Protein AF-A0A957MAH9-F1 (afdb_monomer)

Radius of gyration: 19.53 Å; Cα contacts (8 Å, |Δi|>4): 84; chains: 1; bounding box: 38×44×54 Å

Sequence (148 aa):
LEMLGIPPEDRNQFRIWSDAFVTPDFTPGAEERFIRSMTDFTDYLRVLFAQRRAEPRADLVTALLEAEDAGDRLSEQELFSMVVLLIVAGHETTVGLIGNAALTLMQHPEQMQALRNDPALTPLAVEEILRYEGPVERTITRYVARET

Structure (mmCIF, N/CA/C/O backbone):
data_AF-A0A957MAH9-F1
#
_entry.id   AF-A0A957MAH9-F1
#
loop_
_atom_site.group_PDB
_atom_site.id
_atom_site.type_symbol
_atom_site.label_atom_id
_atom_site.label_alt_id
_atom_site.label_comp_id
_atom_site.label_asym_id
_atom_site.label_entity_id
_atom_site.label_seq_id
_atom_site.pdbx_PDB_ins_code
_atom_site.Cartn_x
_atom_site.Cartn_y
_atom_site.Cartn_z
_atom_site.occupancy
_atom_site.B_iso_or_equiv
_atom_site.auth_seq_id
_atom_site.auth_comp_id
_atom_site.auth_asym_id
_atom_site.auth_atom_id
_atom_site.pdbx_PDB_model_num
ATOM 1 N N . LEU A 1 1 ? 2.761 -6.843 -2.812 1.00 65.62 1 LEU A N 1
ATOM 2 C CA . LEU A 1 1 ? 4.115 -7.098 -3.363 1.00 65.62 1 LEU A CA 1
ATOM 3 C C . LEU A 1 1 ? 4.271 -8.521 -3.900 1.00 65.62 1 LEU A C 1
ATOM 5 O O . LEU A 1 1 ? 4.754 -8.669 -5.010 1.00 65.62 1 LEU A O 1
ATOM 9 N N . GLU A 1 2 ? 3.809 -9.556 -3.189 1.00 70.94 2 GLU A N 1
ATOM 10 C CA . GLU A 1 2 ? 3.884 -10.947 -3.680 1.00 70.94 2 GLU A CA 1
ATOM 11 C C . GLU A 1 2 ? 3.050 -11.202 -4.941 1.00 70.94 2 GLU A C 1
ATOM 13 O O . GLU A 1 2 ? 3.571 -11.722 -5.917 1.00 70.94 2 GLU A O 1
ATOM 18 N N . MET A 1 3 ? 1.801 -10.721 -4.973 1.00 77.31 3 MET A N 1
ATOM 19 C CA . MET A 1 3 ? 0.962 -10.777 -6.182 1.00 77.31 3 MET A CA 1
ATOM 20 C C . MET A 1 3 ? 1.561 -10.011 -7.375 1.00 77.31 3 MET A C 1
ATOM 22 O O . MET A 1 3 ? 1.273 -10.335 -8.521 1.00 77.31 3 MET A O 1
ATOM 26 N N . LEU A 1 4 ? 2.409 -9.009 -7.113 1.00 77.94 4 LEU A N 1
ATOM 27 C CA . LEU A 1 4 ? 3.137 -8.264 -8.145 1.00 77.94 4 LEU A CA 1
ATOM 28 C C . LEU A 1 4 ? 4.388 -9.006 -8.636 1.00 77.94 4 LEU A C 1
ATOM 30 O O . LEU A 1 4 ? 5.023 -8.549 -9.574 1.00 77.94 4 LEU A O 1
ATOM 34 N N . GLY A 1 5 ? 4.766 -10.125 -8.016 1.00 80.06 5 GLY A N 1
ATOM 35 C CA . GLY A 1 5 ? 5.967 -10.867 -8.390 1.00 80.06 5 GLY A CA 1
ATOM 36 C C . GLY A 1 5 ? 7.271 -10.255 -7.873 1.00 80.06 5 GLY A C 1
ATOM 37 O O . GLY A 1 5 ? 8.334 -10.614 -8.375 1.00 80.06 5 GLY A O 1
ATOM 38 N N . ILE A 1 6 ? 7.213 -9.353 -6.883 1.00 84.12 6 ILE A N 1
ATOM 39 C CA . ILE A 1 6 ? 8.408 -8.754 -6.271 1.00 84.12 6 ILE A CA 1
ATOM 40 C C . ILE A 1 6 ? 9.064 -9.759 -5.304 1.00 84.12 6 ILE A C 1
ATOM 42 O O . ILE A 1 6 ? 8.379 -10.227 -4.379 1.00 84.12 6 ILE A O 1
ATOM 46 N N . PRO A 1 7 ? 10.365 -10.073 -5.467 1.00 85.06 7 PRO A N 1
ATOM 47 C CA . PRO A 1 7 ? 11.103 -10.948 -4.561 1.00 85.06 7 PRO A CA 1
ATOM 48 C C . PRO A 1 7 ? 11.045 -10.465 -3.098 1.00 85.06 7 PRO A C 1
ATOM 50 O O . PRO A 1 7 ? 11.077 -9.256 -2.849 1.00 85.06 7 PRO A O 1
ATOM 53 N N . PRO A 1 8 ? 10.931 -11.371 -2.106 1.00 85.19 8 PRO A N 1
ATOM 54 C CA . PRO A 1 8 ? 10.877 -11.009 -0.688 1.00 85.19 8 PRO A CA 1
ATOM 55 C C . PRO A 1 8 ? 12.014 -10.099 -0.210 1.00 85.19 8 PRO A C 1
ATOM 57 O O . PRO A 1 8 ? 11.769 -9.177 0.568 1.00 85.19 8 PRO A O 1
ATOM 60 N N . GLU A 1 9 ? 13.226 -10.339 -0.698 1.00 88.62 9 GLU A N 1
ATOM 61 C CA . GLU A 1 9 ? 14.445 -9.589 -0.401 1.00 88.62 9 GLU A CA 1
ATOM 62 C C . GLU A 1 9 ? 14.367 -8.116 -0.831 1.00 88.62 9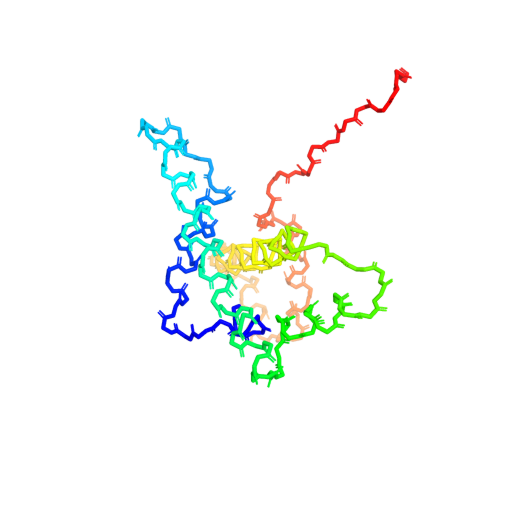 GLU A C 1
ATOM 64 O O . GLU A 1 9 ? 14.906 -7.247 -0.143 1.00 88.62 9 GLU A O 1
ATOM 69 N N . ASP A 1 10 ? 13.613 -7.815 -1.889 1.00 87.56 10 ASP A N 1
ATOM 70 C CA . ASP A 1 10 ? 13.509 -6.469 -2.456 1.00 87.56 10 ASP A CA 1
ATOM 71 C C . ASP A 1 10 ? 12.394 -5.638 -1.803 1.00 87.56 10 ASP A C 1
ATOM 73 O O . ASP A 1 10 ? 12.339 -4.416 -1.958 1.00 87.56 10 ASP A O 1
ATOM 77 N N . ARG A 1 11 ? 11.500 -6.261 -1.021 1.00 83.75 11 ARG A N 1
ATOM 78 C CA . ARG A 1 11 ? 10.300 -5.605 -0.461 1.00 83.75 11 ARG A CA 1
ATOM 79 C C . ARG A 1 11 ? 10.621 -4.360 0.374 1.00 83.75 11 ARG A C 1
ATOM 81 O O . ARG A 1 11 ? 9.874 -3.386 0.324 1.00 83.75 11 ARG A O 1
ATOM 88 N N . ASN A 1 12 ? 11.731 -4.371 1.114 1.00 85.62 12 ASN A N 1
ATOM 89 C CA . ASN A 1 12 ? 12.162 -3.213 1.904 1.00 85.62 12 ASN A CA 1
ATOM 90 C C . ASN A 1 12 ? 12.550 -2.025 1.021 1.00 85.62 12 ASN A C 1
ATOM 92 O O . ASN A 1 12 ? 12.191 -0.891 1.333 1.00 85.62 12 ASN A O 1
ATOM 96 N N . GLN A 1 13 ? 13.250 -2.287 -0.082 1.00 86.75 13 GLN A N 1
ATOM 97 C CA . GLN A 1 13 ? 13.635 -1.255 -1.038 1.00 86.75 13 GLN A CA 1
ATOM 98 C C . GLN A 1 13 ? 12.400 -0.686 -1.745 1.00 86.75 13 GLN A C 1
ATOM 100 O O . GLN A 1 13 ? 12.259 0.528 -1.871 1.00 86.75 13 GLN A O 1
ATOM 105 N N . PHE A 1 14 ? 11.450 -1.554 -2.102 1.00 83.31 14 PHE A N 1
ATOM 106 C CA . PHE A 1 14 ? 10.156 -1.149 -2.649 1.00 83.31 14 PHE A CA 1
ATOM 107 C C . PHE A 1 14 ? 9.365 -0.234 -1.727 1.00 83.31 14 PHE A C 1
ATOM 109 O O . PHE A 1 14 ? 8.774 0.732 -2.199 1.00 83.31 14 PHE A O 1
ATOM 116 N N . ARG A 1 15 ? 9.370 -0.514 -0.422 1.00 80.12 15 ARG A N 1
ATOM 117 C CA . ARG A 1 15 ? 8.720 0.348 0.568 1.00 80.12 15 ARG A CA 1
ATOM 118 C C . ARG A 1 15 ? 9.339 1.747 0.576 1.00 80.12 15 ARG A C 1
ATOM 120 O O . ARG A 1 15 ? 8.607 2.721 0.550 1.00 80.12 15 ARG A O 1
ATOM 127 N N . ILE A 1 16 ? 10.670 1.850 0.534 1.00 85.88 16 ILE A N 1
ATOM 128 C CA . ILE A 1 16 ? 11.373 3.145 0.502 1.00 85.88 16 ILE A CA 1
ATOM 129 C C . ILE A 1 16 ? 10.984 3.955 -0.742 1.00 85.88 16 ILE A C 1
ATOM 131 O O . ILE A 1 16 ? 10.717 5.150 -0.637 1.00 85.88 16 ILE A O 1
ATOM 135 N N . TRP A 1 17 ? 10.933 3.313 -1.912 1.00 88.06 17 TRP A N 1
ATOM 136 C CA . TRP A 1 17 ? 10.496 3.977 -3.141 1.00 88.06 17 TRP A CA 1
ATOM 137 C C . TRP A 1 17 ? 9.014 4.382 -3.082 1.00 88.06 17 TRP A C 1
ATOM 139 O O . TRP A 1 17 ? 8.690 5.517 -3.415 1.00 88.06 17 TRP A O 1
ATOM 149 N N . SER A 1 18 ? 8.136 3.494 -2.599 1.00 80.81 18 SER A N 1
ATOM 150 C CA . SER A 1 18 ? 6.699 3.758 -2.411 1.00 80.81 18 SER A CA 1
ATOM 151 C C . SER A 1 18 ? 6.456 4.960 -1.496 1.00 80.81 18 SER A C 1
ATOM 153 O O . SER A 1 18 ? 5.742 5.884 -1.885 1.00 80.81 18 SER A O 1
ATOM 155 N N . ASP A 1 19 ? 7.118 4.998 -0.334 1.00 82.62 19 ASP A N 1
ATOM 156 C CA . ASP A 1 19 ? 7.022 6.091 0.640 1.00 82.62 19 ASP A CA 1
ATOM 157 C C . ASP A 1 19 ? 7.352 7.442 -0.013 1.00 82.62 19 ASP A C 1
ATOM 159 O O . ASP A 1 19 ? 6.647 8.428 0.213 1.00 82.62 19 ASP A 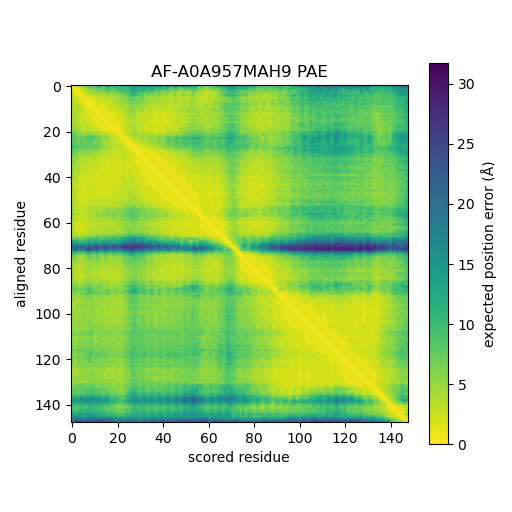O 1
ATOM 163 N N . ALA A 1 20 ? 8.386 7.480 -0.864 1.00 84.06 20 ALA A N 1
ATOM 164 C CA . ALA A 1 20 ? 8.806 8.685 -1.577 1.00 84.06 20 ALA A CA 1
ATOM 165 C C . ALA A 1 20 ? 7.770 9.177 -2.605 1.00 84.06 20 ALA A C 1
ATOM 167 O O . ALA A 1 20 ? 7.743 10.366 -2.914 1.00 84.06 20 ALA A O 1
ATOM 168 N N . PHE A 1 21 ? 6.916 8.296 -3.136 1.00 80.69 21 PHE A N 1
ATOM 169 C CA . PHE A 1 21 ? 5.890 8.662 -4.120 1.00 80.69 21 PHE A CA 1
ATOM 170 C C . PHE A 1 21 ? 4.623 9.235 -3.486 1.00 80.69 21 PHE A C 1
ATOM 172 O O . PHE A 1 21 ? 3.922 10.024 -4.120 1.00 80.69 21 PHE A O 1
ATOM 179 N N . VAL A 1 22 ? 4.317 8.831 -2.252 1.00 76.69 22 VAL A N 1
ATOM 180 C CA . VAL A 1 22 ? 3.035 9.135 -1.595 1.00 76.69 22 VAL A CA 1
ATOM 181 C C . VAL A 1 22 ? 3.154 10.156 -0.478 1.00 76.69 22 VAL A C 1
ATOM 183 O O . VAL A 1 22 ? 2.179 10.844 -0.176 1.00 76.69 22 VAL A O 1
ATOM 186 N N . THR A 1 23 ? 4.333 10.264 0.136 1.00 77.75 23 THR A N 1
ATOM 187 C CA . THR A 1 23 ? 4.552 11.121 1.298 1.00 77.75 23 THR A CA 1
ATOM 188 C C . THR A 1 23 ? 5.145 12.450 0.847 1.00 77.75 23 THR A C 1
ATOM 190 O O . THR A 1 23 ? 6.264 12.473 0.335 1.00 77.75 23 THR A O 1
ATOM 193 N N . PRO A 1 24 ? 4.446 13.580 1.050 1.00 76.81 24 PRO A N 1
ATOM 194 C CA . PRO A 1 24 ? 5.019 14.886 0.766 1.00 76.81 24 PRO A CA 1
ATOM 195 C C . PRO A 1 24 ? 6.254 15.141 1.640 1.00 76.81 24 PRO A C 1
ATOM 197 O O . PRO A 1 24 ? 6.153 15.181 2.867 1.00 76.81 24 PRO A O 1
ATOM 200 N N . ASP A 1 25 ? 7.409 15.350 1.010 1.00 83.31 25 ASP A N 1
ATOM 201 C CA . ASP A 1 25 ? 8.648 15.768 1.671 1.00 83.31 25 ASP A CA 1
ATOM 202 C C . ASP A 1 25 ? 8.939 17.235 1.325 1.00 83.31 25 ASP A C 1
ATOM 204 O O . ASP A 1 25 ? 9.092 17.602 0.161 1.00 83.31 25 ASP A O 1
ATOM 208 N N . PHE A 1 26 ? 8.997 18.085 2.351 1.00 89.19 26 PHE A N 1
ATOM 209 C CA . PHE A 1 26 ? 9.259 19.525 2.222 1.00 89.19 26 PHE A CA 1
ATOM 210 C C . PHE A 1 26 ? 10.651 19.921 2.723 1.00 89.19 26 PHE A C 1
ATOM 212 O O . PHE A 1 26 ? 10.957 21.107 2.862 1.00 89.19 26 PHE A O 1
ATOM 219 N N . THR A 1 27 ? 11.496 18.946 3.053 1.00 91.56 27 THR A N 1
ATOM 220 C CA . THR A 1 27 ? 12.843 19.216 3.553 1.00 91.56 27 THR A CA 1
ATOM 221 C C . THR A 1 27 ? 13.808 19.547 2.402 1.00 91.56 27 THR A C 1
ATOM 223 O O . THR A 1 27 ? 13.573 19.160 1.253 1.00 91.56 27 THR A O 1
ATOM 226 N N . PRO A 1 28 ? 14.922 20.261 2.658 1.00 94.12 28 PRO A N 1
ATOM 227 C CA . PRO A 1 28 ? 15.915 20.545 1.622 1.00 94.12 28 PRO A CA 1
ATOM 228 C C . PRO A 1 28 ? 16.392 19.272 0.900 1.00 94.12 28 PRO A C 1
ATOM 230 O O . PRO A 1 28 ? 16.669 18.247 1.532 1.00 94.12 28 PRO A O 1
ATOM 233 N N . GLY A 1 29 ? 16.477 19.328 -0.431 1.00 90.25 29 GLY A N 1
ATOM 234 C CA . GLY A 1 29 ? 16.857 18.187 -1.276 1.00 90.25 29 GLY A CA 1
ATOM 235 C C . GLY A 1 29 ? 15.755 17.138 -1.492 1.00 90.25 29 GLY A C 1
ATOM 236 O O . GLY A 1 29 ? 16.051 16.059 -2.003 1.00 90.25 29 GLY A O 1
ATOM 237 N N . ALA A 1 30 ? 14.502 17.415 -1.106 1.00 89.06 30 ALA A N 1
ATOM 238 C CA . ALA A 1 30 ? 13.374 16.503 -1.329 1.00 89.06 30 ALA A CA 1
ATOM 239 C C . ALA A 1 30 ? 13.186 16.152 -2.810 1.00 89.06 30 ALA A C 1
ATOM 241 O O . ALA A 1 30 ? 13.038 14.981 -3.151 1.00 89.06 30 ALA A O 1
ATOM 242 N N . GLU A 1 31 ? 13.276 17.147 -3.695 1.00 89.31 31 GLU A N 1
ATOM 243 C CA . GLU A 1 31 ? 13.159 16.953 -5.143 1.00 89.31 31 GLU A CA 1
ATOM 244 C C . GLU A 1 31 ? 14.235 15.998 -5.686 1.00 89.31 31 GLU A C 1
ATOM 246 O O . GLU A 1 31 ? 13.924 15.051 -6.405 1.00 89.31 31 GLU A O 1
ATOM 251 N N . GLU A 1 32 ? 15.493 16.175 -5.277 1.00 91.62 32 GLU A N 1
ATOM 252 C CA . GLU A 1 32 ? 16.601 15.305 -5.691 1.00 91.62 32 GLU A CA 1
ATOM 253 C C . GLU A 1 32 ? 16.405 13.860 -5.209 1.00 91.62 32 GLU A C 1
ATOM 255 O O . GLU A 1 32 ? 16.630 12.911 -5.964 1.00 91.62 32 GLU A O 1
ATOM 260 N N . ARG A 1 33 ? 15.947 13.671 -3.963 1.00 88.88 33 ARG A N 1
ATOM 261 C CA . ARG A 1 33 ? 15.643 12.338 -3.414 1.00 88.88 33 ARG A CA 1
ATOM 262 C C . ARG A 1 33 ? 14.470 11.673 -4.125 1.00 88.88 33 ARG A C 1
ATOM 264 O O . ARG A 1 33 ? 14.524 10.466 -4.375 1.00 88.88 33 ARG A O 1
ATOM 271 N N . PHE A 1 34 ? 13.441 12.444 -4.466 1.00 88.88 34 PHE A N 1
ATOM 272 C CA . PHE A 1 34 ? 12.296 11.967 -5.235 1.00 88.88 34 PHE A CA 1
ATOM 273 C C . PHE A 1 34 ? 12.726 11.504 -6.632 1.00 88.88 34 PHE A C 1
ATOM 275 O O . PHE A 1 34 ? 12.466 10.361 -7.008 1.00 88.88 34 PHE A O 1
ATOM 282 N N . ILE A 1 35 ? 13.464 12.344 -7.368 1.00 90.25 35 ILE A N 1
ATOM 283 C CA . ILE A 1 35 ? 13.976 12.021 -8.711 1.00 90.25 35 ILE A CA 1
ATOM 284 C C . ILE A 1 35 ? 14.863 10.774 -8.672 1.00 90.25 35 ILE A C 1
ATOM 286 O O . ILE A 1 35 ? 14.737 9.890 -9.524 1.00 90.25 35 ILE A O 1
ATOM 290 N N . ARG A 1 36 ? 15.739 10.668 -7.667 1.00 91.62 36 ARG A N 1
ATOM 291 C CA . ARG A 1 36 ? 16.581 9.485 -7.477 1.00 91.62 36 ARG A CA 1
ATOM 292 C C . ARG A 1 36 ? 15.747 8.227 -7.238 1.00 91.62 36 ARG A C 1
ATOM 294 O O . ARG A 1 36 ? 15.974 7.227 -7.906 1.00 91.62 36 ARG A O 1
ATOM 301 N N . SER A 1 37 ? 14.753 8.293 -6.352 1.00 90.50 37 SER A N 1
ATOM 302 C CA . SER A 1 37 ? 13.869 7.157 -6.051 1.00 90.50 37 SER A CA 1
ATOM 303 C C . SER A 1 37 ? 13.082 6.706 -7.281 1.00 90.50 37 SER A C 1
ATOM 305 O O . SER A 1 37 ? 12.999 5.512 -7.544 1.00 90.50 37 SER A O 1
ATOM 307 N N . MET A 1 38 ? 12.569 7.651 -8.075 1.00 86.94 38 MET A N 1
ATOM 308 C CA . MET A 1 38 ? 11.901 7.368 -9.351 1.00 86.94 38 MET A CA 1
ATOM 309 C C . MET A 1 38 ? 12.837 6.683 -10.355 1.00 86.94 38 MET A C 1
ATOM 311 O O . MET A 1 38 ? 12.430 5.740 -11.035 1.00 86.94 38 MET A O 1
ATOM 315 N N . THR A 1 39 ? 14.086 7.145 -10.446 1.00 90.44 39 THR A N 1
ATOM 316 C CA . THR A 1 39 ? 15.092 6.585 -11.362 1.00 90.44 39 THR A CA 1
ATOM 317 C C . THR A 1 39 ? 15.453 5.157 -10.958 1.00 90.44 39 THR A C 1
ATOM 319 O O . THR A 1 39 ? 15.283 4.242 -11.761 1.00 90.44 39 THR A O 1
ATOM 322 N N . ASP A 1 40 ? 15.843 4.954 -9.696 1.00 91.88 40 ASP A N 1
ATOM 323 C CA . ASP A 1 40 ? 16.236 3.648 -9.157 1.00 91.88 40 ASP A CA 1
ATOM 324 C C . ASP A 1 40 ? 15.087 2.625 -9.273 1.00 91.88 40 ASP A C 1
ATOM 326 O O . ASP A 1 40 ? 15.297 1.474 -9.662 1.00 91.88 40 ASP A O 1
ATOM 330 N N . PHE A 1 41 ? 13.852 3.057 -8.996 1.00 89.06 41 PHE A N 1
ATOM 331 C CA . PHE A 1 41 ? 12.650 2.236 -9.141 1.00 89.06 41 PHE A CA 1
ATOM 332 C C . PHE A 1 41 ? 12.389 1.834 -10.601 1.00 89.06 41 PHE A C 1
ATOM 334 O O . PHE A 1 41 ? 12.079 0.676 -10.888 1.00 89.06 41 PHE A O 1
ATOM 341 N N . THR A 1 42 ? 12.532 2.777 -11.537 1.00 88.38 42 THR A N 1
ATOM 342 C CA . THR A 1 42 ? 12.341 2.511 -12.970 1.00 88.38 42 THR A CA 1
ATOM 343 C C . THR A 1 42 ? 13.387 1.524 -13.484 1.00 88.38 42 THR A C 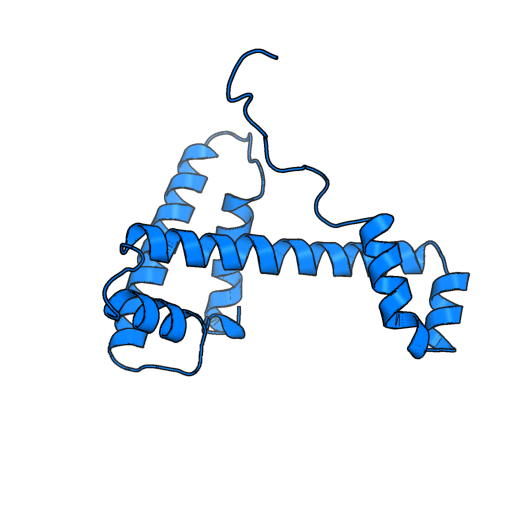1
ATOM 345 O O . THR A 1 42 ? 13.046 0.578 -14.192 1.00 88.38 42 THR A O 1
ATOM 348 N N . ASP A 1 43 ? 14.651 1.695 -13.094 1.00 91.38 43 ASP A N 1
ATOM 349 C CA . ASP A 1 43 ? 15.736 0.787 -13.475 1.00 91.38 43 ASP A CA 1
ATOM 350 C C . ASP A 1 43 ? 15.525 -0.623 -12.923 1.00 91.38 43 ASP A C 1
ATOM 352 O O . ASP A 1 43 ? 15.704 -1.606 -13.647 1.00 91.38 43 ASP A O 1
ATOM 356 N N . TYR A 1 44 ? 15.061 -0.737 -11.679 1.00 91.00 44 TYR A N 1
ATOM 357 C CA . TYR A 1 44 ? 14.674 -2.024 -11.117 1.00 91.00 44 TYR A CA 1
ATOM 358 C C . TYR A 1 44 ? 13.565 -2.689 -11.942 1.00 91.00 44 TYR A C 1
ATOM 360 O O . TYR A 1 44 ? 13.679 -3.857 -12.324 1.00 91.00 44 TYR A O 1
ATOM 368 N N . LEU A 1 45 ? 12.492 -1.952 -12.243 1.00 89.44 45 LEU A N 1
ATOM 369 C CA . LEU A 1 45 ? 11.368 -2.502 -12.994 1.00 89.44 45 LEU A CA 1
ATOM 370 C C . LEU A 1 45 ? 11.771 -2.916 -14.413 1.00 89.44 45 LEU A C 1
ATOM 372 O O . LEU A 1 45 ? 11.301 -3.950 -14.878 1.00 89.44 45 LEU A O 1
ATOM 376 N N . ARG A 1 46 ? 12.696 -2.203 -15.073 1.00 90.44 46 ARG A N 1
ATOM 377 C CA . ARG A 1 46 ? 13.265 -2.633 -16.367 1.00 90.44 46 ARG A CA 1
ATOM 378 C C . ARG A 1 46 ? 13.889 -4.020 -16.272 1.00 90.44 46 ARG A C 1
ATOM 380 O O . ARG A 1 46 ? 13.624 -4.876 -17.116 1.00 90.44 46 ARG A O 1
ATOM 387 N N . VAL A 1 47 ? 14.699 -4.251 -15.239 1.00 91.88 47 VAL A N 1
ATOM 388 C CA . VAL A 1 47 ? 15.336 -5.553 -15.003 1.00 91.88 47 VAL A CA 1
ATOM 389 C C . VAL A 1 47 ? 14.282 -6.620 -14.715 1.00 91.88 47 VAL A C 1
ATOM 391 O O . VAL A 1 47 ? 14.330 -7.696 -15.313 1.00 91.88 47 VAL A O 1
ATOM 394 N N . LEU A 1 48 ? 13.300 -6.321 -13.862 1.00 90.44 48 LEU A N 1
ATOM 395 C CA . LEU A 1 48 ? 12.214 -7.248 -13.546 1.00 90.44 48 LEU A CA 1
ATOM 396 C C . LEU A 1 48 ? 11.400 -7.619 -14.795 1.00 90.44 48 LEU A C 1
ATOM 398 O O . LEU A 1 48 ? 11.114 -8.794 -15.017 1.00 90.44 48 LEU A O 1
ATOM 402 N N . PHE A 1 49 ? 11.056 -6.642 -15.633 1.00 90.38 49 PHE A N 1
ATOM 403 C CA . PHE A 1 49 ? 10.311 -6.873 -16.869 1.00 90.38 49 PHE A CA 1
ATOM 404 C C . PHE A 1 49 ? 11.114 -7.721 -17.852 1.00 90.38 49 PHE A C 1
ATOM 406 O O . PHE A 1 49 ? 10.574 -8.669 -18.416 1.00 90.38 49 PHE A O 1
ATOM 413 N N . ALA A 1 50 ? 12.411 -7.447 -18.020 1.00 91.38 50 ALA A N 1
ATOM 414 C CA . ALA A 1 50 ? 13.283 -8.267 -18.858 1.00 91.38 50 ALA A CA 1
ATOM 415 C C . ALA A 1 50 ? 13.347 -9.723 -18.364 1.00 91.38 50 ALA A C 1
ATOM 417 O O . ALA A 1 50 ? 13.248 -10.652 -19.166 1.00 91.38 50 ALA A O 1
ATOM 418 N N . GLN A 1 51 ? 13.440 -9.929 -17.047 1.00 92.19 51 GLN A N 1
ATOM 419 C CA . GLN A 1 51 ? 13.397 -11.265 -16.451 1.00 92.19 51 GLN A CA 1
ATOM 420 C C . GLN A 1 51 ? 12.062 -11.967 -16.710 1.00 92.19 51 GLN A C 1
ATOM 422 O O . GLN A 1 51 ? 12.069 -13.133 -17.081 1.00 92.19 51 GLN A O 1
ATOM 427 N N . ARG A 1 52 ? 10.923 -11.280 -16.545 1.00 90.88 52 ARG A N 1
ATOM 428 C CA . ARG A 1 52 ? 9.589 -11.868 -16.772 1.00 90.88 52 ARG A CA 1
ATOM 429 C C . ARG A 1 52 ? 9.279 -12.121 -18.244 1.00 90.88 52 ARG A C 1
ATOM 431 O O . ARG A 1 52 ? 8.585 -13.082 -18.543 1.00 90.88 52 ARG A O 1
ATOM 438 N N . ARG A 1 53 ? 9.843 -11.337 -19.167 1.00 90.06 53 ARG A N 1
ATOM 439 C CA . ARG A 1 53 ? 9.789 -11.639 -20.608 1.00 90.06 53 ARG A CA 1
ATOM 440 C C . ARG A 1 53 ? 10.586 -12.899 -20.959 1.00 90.06 53 ARG A C 1
ATOM 442 O O . ARG A 1 53 ? 10.154 -13.676 -21.802 1.00 90.06 53 ARG A O 1
ATOM 449 N N . ALA A 1 54 ? 11.743 -13.105 -20.326 1.00 93.81 54 ALA A N 1
ATOM 450 C CA . ALA A 1 54 ? 12.573 -14.288 -20.558 1.00 93.81 54 ALA A CA 1
ATOM 451 C C . ALA A 1 54 ? 12.029 -15.548 -19.860 1.00 93.81 54 ALA A C 1
ATOM 453 O O . ALA A 1 54 ? 12.105 -16.644 -20.411 1.00 93.81 54 ALA A O 1
ATOM 454 N N . GLU A 1 55 ? 11.483 -15.389 -18.655 1.00 93.50 55 GLU A N 1
ATOM 455 C CA . GLU A 1 55 ? 10.923 -16.453 -17.825 1.00 93.50 55 GLU A CA 1
ATOM 456 C C . GLU A 1 55 ? 9.593 -15.978 -17.200 1.00 93.50 55 GLU A C 1
ATOM 458 O O . GLU A 1 55 ? 9.583 -15.447 -16.080 1.00 93.50 55 GLU A O 1
ATOM 463 N N . PRO A 1 56 ? 8.465 -16.138 -17.924 1.00 91.44 56 PRO A N 1
ATOM 464 C CA . PRO A 1 56 ? 7.137 -15.767 -17.436 1.00 91.44 56 PRO A CA 1
ATOM 465 C C . PRO A 1 56 ? 6.767 -16.487 -16.136 1.00 91.44 56 PRO A C 1
ATOM 467 O O . PRO A 1 56 ? 7.090 -17.663 -15.945 1.00 91.44 56 PRO A O 1
ATOM 470 N N . ARG A 1 57 ? 6.059 -15.795 -15.236 1.00 90.12 57 ARG A N 1
ATOM 471 C CA . ARG A 1 57 ? 5.596 -16.345 -13.949 1.00 90.12 57 ARG A CA 1
ATOM 472 C C . ARG A 1 57 ? 4.111 -16.066 -13.742 1.00 90.12 57 ARG A C 1
ATOM 474 O O . ARG A 1 57 ? 3.534 -15.193 -14.372 1.00 90.12 57 ARG A O 1
ATOM 481 N N . ALA A 1 58 ? 3.479 -16.791 -12.825 1.00 89.44 58 ALA A N 1
ATOM 482 C CA . ALA A 1 58 ? 2.087 -16.543 -12.449 1.00 89.44 58 ALA A CA 1
ATOM 483 C C . ALA A 1 58 ? 1.974 -15.321 -11.511 1.00 89.44 58 ALA A C 1
ATOM 485 O O . ALA A 1 58 ? 1.642 -15.460 -10.335 1.00 89.44 58 ALA A O 1
ATOM 486 N N . ASP A 1 59 ? 2.301 -14.132 -12.021 1.00 89.31 59 ASP A N 1
ATOM 487 C CA . ASP A 1 59 ? 2.241 -12.863 -11.296 1.00 89.31 59 ASP A CA 1
ATOM 488 C C . ASP A 1 59 ? 1.637 -11.729 -12.139 1.00 89.31 59 ASP A C 1
ATOM 490 O O . ASP A 1 59 ? 1.480 -11.824 -13.358 1.00 89.31 59 ASP A O 1
ATOM 494 N N . LEU A 1 60 ? 1.260 -10.639 -11.466 1.00 87.31 60 LEU A N 1
ATOM 495 C CA . LEU A 1 60 ? 0.598 -9.505 -12.108 1.00 87.31 60 LEU A CA 1
ATOM 496 C C . LEU A 1 60 ? 1.506 -8.782 -13.112 1.00 87.31 60 LEU A C 1
ATOM 498 O O . LEU A 1 60 ? 1.006 -8.239 -14.089 1.00 87.31 60 LEU A O 1
ATOM 502 N N . VAL A 1 61 ? 2.827 -8.787 -12.907 1.00 88.56 61 VAL A N 1
ATOM 503 C CA . VAL A 1 61 ? 3.776 -8.186 -13.859 1.00 88.56 61 VAL A CA 1
ATOM 504 C C . VAL A 1 61 ? 3.776 -8.955 -15.176 1.00 88.56 61 VAL A C 1
ATOM 506 O O . VAL A 1 61 ? 3.708 -8.333 -16.231 1.00 88.56 61 VAL A O 1
ATOM 509 N N . THR A 1 62 ? 3.778 -10.287 -15.130 1.00 89.94 62 THR A N 1
ATOM 510 C CA . THR A 1 62 ? 3.657 -11.124 -16.330 1.00 89.94 62 THR A CA 1
ATOM 511 C C . THR A 1 62 ? 2.327 -10.869 -17.036 1.00 89.94 62 THR A C 1
ATOM 513 O O . THR A 1 62 ? 2.320 -10.613 -18.235 1.00 89.94 62 THR A O 1
ATOM 516 N N . ALA A 1 63 ? 1.215 -10.814 -16.296 1.00 88.06 63 ALA A N 1
ATOM 517 C CA . ALA A 1 63 ? -0.098 -10.522 -16.876 1.00 88.06 63 ALA A CA 1
ATOM 518 C C . ALA A 1 63 ? -0.173 -9.132 -17.544 1.00 88.06 63 ALA A C 1
ATOM 520 O O . ALA A 1 63 ? -0.843 -8.965 -18.562 1.00 88.06 63 ALA A O 1
ATOM 521 N N . LEU A 1 64 ? 0.510 -8.124 -16.989 1.00 86.69 64 LEU A N 1
ATOM 522 C CA . LEU A 1 64 ? 0.589 -6.787 -17.586 1.00 86.69 64 LEU A CA 1
ATOM 523 C C . LEU A 1 64 ? 1.465 -6.761 -18.850 1.00 86.69 64 LEU A C 1
ATOM 525 O O . LEU A 1 64 ? 1.123 -6.059 -19.800 1.00 86.69 64 LEU A O 1
ATOM 529 N N . LEU A 1 65 ? 2.556 -7.532 -18.879 1.00 86.69 65 LEU A N 1
ATOM 530 C CA . LEU A 1 65 ? 3.413 -7.686 -20.061 1.00 86.69 65 LEU A CA 1
ATOM 531 C C . LEU A 1 65 ? 2.685 -8.423 -21.193 1.00 86.69 65 LEU A C 1
ATOM 533 O O . LEU A 1 65 ? 2.678 -7.956 -22.323 1.00 86.69 65 LEU A O 1
ATOM 537 N N . GLU A 1 66 ? 1.989 -9.519 -20.887 1.00 84.69 66 GLU A N 1
ATOM 538 C CA . GLU A 1 66 ? 1.148 -10.229 -21.863 1.00 84.69 66 GLU A CA 1
ATOM 539 C C . GLU A 1 66 ? 0.021 -9.343 -22.399 1.00 84.69 66 GLU A C 1
ATOM 541 O O . GLU A 1 66 ? -0.419 -9.484 -23.543 1.00 84.69 66 GLU A O 1
ATOM 546 N N . ALA A 1 67 ? -0.472 -8.420 -21.566 1.00 76.94 67 ALA A N 1
ATOM 547 C CA . ALA A 1 67 ? -1.433 -7.444 -22.018 1.00 76.94 67 ALA A CA 1
ATOM 548 C C . ALA A 1 67 ? -0.803 -6.534 -23.086 1.00 76.94 67 ALA A C 1
ATOM 550 O O . ALA A 1 67 ? -1.393 -6.433 -24.158 1.00 76.94 67 ALA A O 1
ATOM 551 N N . GLU A 1 68 ? 0.368 -5.938 -22.838 1.00 73.62 68 GLU A N 1
ATOM 552 C CA . GLU A 1 68 ? 1.109 -5.087 -23.793 1.00 73.62 68 GLU A CA 1
ATOM 553 C C . GLU A 1 68 ? 1.190 -5.701 -25.204 1.00 73.62 68 GLU A C 1
ATOM 555 O O . GLU A 1 68 ? 0.774 -5.074 -26.181 1.00 73.62 68 GLU A O 1
ATOM 560 N N . ASP A 1 69 ? 1.591 -6.971 -25.296 1.00 69.88 69 ASP A N 1
ATOM 561 C CA . ASP A 1 69 ? 1.834 -7.679 -26.562 1.00 69.88 69 ASP A CA 1
ATOM 562 C C . ASP A 1 69 ? 0.567 -7.925 -27.415 1.00 69.88 69 ASP A C 1
ATOM 564 O O . ASP A 1 69 ? 0.654 -8.207 -28.613 1.00 69.88 69 ASP A O 1
ATOM 568 N N . ALA A 1 70 ? -0.635 -7.812 -26.836 1.00 72.19 70 ALA A N 1
ATOM 569 C CA . ALA A 1 70 ? -1.900 -8.152 -27.500 1.00 72.19 70 ALA A CA 1
ATOM 570 C C . ALA A 1 70 ? -2.477 -7.048 -28.417 1.00 72.19 70 ALA A C 1
ATOM 572 O O . ALA A 1 70 ? -3.600 -7.188 -28.907 1.00 72.19 70 ALA A O 1
ATOM 573 N N . GLY A 1 71 ? -1.725 -5.973 -28.679 1.00 57.62 71 GLY A N 1
ATOM 574 C CA . GLY A 1 71 ? -1.971 -5.082 -29.821 1.00 57.62 71 GLY A CA 1
ATOM 575 C C . GLY A 1 71 ? -2.867 -3.860 -29.590 1.00 57.62 71 GLY A C 1
ATOM 576 O O . GLY A 1 71 ? -3.299 -3.264 -30.572 1.00 57.62 71 GLY A O 1
ATOM 577 N N . ASP A 1 72 ? -3.127 -3.461 -28.340 1.00 60.62 72 ASP A N 1
ATOM 578 C CA . ASP A 1 72 ? -3.864 -2.211 -28.044 1.00 60.62 72 ASP A CA 1
ATOM 579 C C . ASP A 1 72 ? -3.395 -1.497 -26.757 1.00 60.62 72 ASP A C 1
ATOM 581 O O . ASP A 1 72 ? -4.181 -0.842 -26.074 1.00 60.62 72 ASP A O 1
ATOM 585 N N . ARG A 1 73 ? -2.162 -1.740 -26.291 1.00 64.81 73 ARG A N 1
ATOM 586 C CA . ARG A 1 73 ? -1.888 -1.689 -24.846 1.00 64.81 73 ARG A CA 1
ATOM 587 C C . ARG A 1 73 ? -0.572 -1.017 -24.458 1.00 64.81 73 ARG A C 1
ATOM 589 O O . ARG A 1 73 ? 0.390 -1.025 -25.211 1.00 64.81 73 ARG A O 1
ATOM 596 N N . LEU A 1 74 ? -0.650 -0.406 -23.270 1.00 66.00 74 LEU A N 1
ATOM 597 C CA . LEU A 1 74 ? 0.336 0.361 -22.501 1.00 66.00 74 LEU A CA 1
ATOM 598 C C . LEU A 1 74 ? 1.748 0.387 -23.111 1.00 66.00 74 LEU A C 1
ATOM 600 O O . LEU A 1 74 ? 2.451 -0.616 -23.091 1.00 66.00 74 LEU A O 1
ATOM 604 N N . SER A 1 75 ? 2.206 1.561 -23.542 1.00 77.69 75 SER A N 1
ATOM 605 C CA . SER A 1 75 ? 3.629 1.833 -23.757 1.00 77.69 75 SER A CA 1
ATOM 606 C C . SER A 1 75 ? 4.455 1.451 -22.525 1.00 77.69 75 SER A C 1
ATOM 608 O O . SER A 1 75 ? 3.940 1.390 -21.407 1.00 77.69 75 SER A O 1
ATOM 610 N N . GLU A 1 76 ? 5.766 1.270 -22.693 1.00 76.50 76 GLU A N 1
ATOM 611 C CA . GLU A 1 76 ? 6.670 0.959 -21.576 1.00 76.50 76 GLU A CA 1
ATOM 612 C C . GLU A 1 76 ? 6.467 1.932 -20.395 1.00 76.50 76 GLU A C 1
ATOM 614 O O . GLU A 1 76 ? 6.371 1.520 -19.241 1.00 76.50 76 GLU A O 1
ATOM 619 N N . GLN A 1 77 ? 6.288 3.225 -20.690 1.00 78.12 77 GLN A N 1
ATOM 620 C CA . GLN A 1 77 ? 6.008 4.267 -19.700 1.00 78.12 77 GLN A CA 1
ATOM 621 C C . GLN A 1 77 ? 4.669 4.074 -18.971 1.00 78.12 77 GLN A C 1
ATOM 623 O O . GLN A 1 77 ? 4.573 4.296 -17.759 1.00 78.12 77 GLN A O 1
ATOM 628 N N . GLU A 1 78 ? 3.628 3.674 -19.692 1.00 82.00 78 GLU A N 1
ATOM 629 C CA . GLU A 1 78 ? 2.317 3.395 -19.114 1.00 82.00 78 GLU A CA 1
ATOM 630 C C . GLU A 1 78 ? 2.333 2.104 -18.283 1.00 82.00 78 GLU A C 1
ATOM 632 O O . GLU A 1 78 ? 1.677 2.043 -17.244 1.00 82.00 78 GLU A O 1
ATOM 637 N N . LEU A 1 79 ? 3.147 1.113 -18.661 1.00 83.25 79 LEU A N 1
ATOM 638 C CA . LEU A 1 79 ? 3.381 -0.094 -17.871 1.00 83.25 79 LEU A CA 1
ATOM 639 C C . LEU A 1 79 ? 4.056 0.236 -16.531 1.00 83.25 79 LEU A C 1
ATOM 641 O O . LEU A 1 79 ? 3.575 -0.203 -15.483 1.00 83.25 79 LEU A O 1
ATOM 645 N N . PHE A 1 80 ? 5.117 1.057 -16.532 1.00 83.00 80 PHE A N 1
ATOM 646 C CA . PHE A 1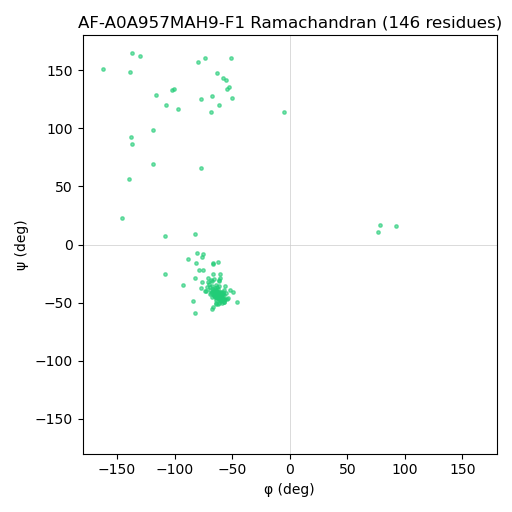 80 ? 5.731 1.539 -15.286 1.00 83.00 80 PHE A CA 1
ATOM 647 C C . PHE A 1 80 ? 4.706 2.269 -14.417 1.00 83.00 80 PHE A C 1
ATOM 649 O O . PHE A 1 80 ? 4.589 1.990 -13.224 1.00 83.00 80 PHE A O 1
ATOM 656 N N . SER A 1 81 ? 3.928 3.166 -15.027 1.00 82.88 81 SER A N 1
ATOM 657 C CA . SER A 1 81 ? 2.909 3.957 -14.331 1.00 82.88 81 SER A CA 1
ATOM 658 C C . SER A 1 81 ? 1.819 3.073 -13.716 1.00 82.88 81 SER A C 1
ATOM 660 O O . SER A 1 81 ? 1.391 3.323 -12.591 1.00 82.88 81 SER A O 1
ATOM 662 N N . MET A 1 82 ? 1.413 2.001 -14.403 1.00 86.75 82 MET A N 1
ATOM 663 C CA . MET A 1 82 ? 0.458 1.021 -13.884 1.00 86.75 82 MET A CA 1
ATOM 664 C C . MET A 1 82 ? 1.027 0.259 -12.682 1.00 86.75 82 MET A C 1
ATOM 666 O O . MET A 1 82 ? 0.339 0.093 -11.676 1.00 86.75 82 MET A O 1
ATOM 670 N N . VAL A 1 83 ? 2.292 -0.169 -12.743 1.00 85.00 83 VAL A N 1
ATOM 671 C CA . VAL A 1 83 ? 2.942 -0.851 -11.613 1.00 85.00 83 VAL A CA 1
ATOM 672 C C . VAL A 1 83 ? 3.066 0.079 -10.403 1.00 85.00 83 VAL A C 1
ATOM 674 O O . VAL A 1 83 ? 2.720 -0.334 -9.296 1.00 85.00 83 VAL A O 1
ATOM 677 N N . VAL A 1 84 ? 3.478 1.338 -10.602 1.00 81.25 84 VAL A N 1
ATOM 678 C CA . VAL A 1 84 ? 3.496 2.355 -9.533 1.00 81.25 84 VAL A CA 1
ATOM 679 C C . VAL A 1 84 ? 2.104 2.520 -8.929 1.00 81.25 84 VAL A C 1
ATOM 681 O O . VAL A 1 84 ? 1.959 2.440 -7.711 1.00 81.25 84 VAL A O 1
ATOM 684 N N . LEU A 1 85 ? 1.077 2.696 -9.767 1.00 83.38 85 LEU A N 1
ATOM 685 C CA . LEU A 1 85 ? -0.304 2.877 -9.321 1.00 83.38 85 LEU A CA 1
ATOM 686 C C . LEU A 1 85 ? -0.779 1.701 -8.465 1.00 83.38 85 LEU A C 1
ATOM 688 O O . LEU A 1 85 ? -1.344 1.918 -7.400 1.00 83.38 85 LEU A O 1
ATOM 692 N N . LEU A 1 86 ? -0.539 0.465 -8.901 1.00 84.31 86 LEU A N 1
ATOM 693 C CA . LEU A 1 86 ? -0.959 -0.736 -8.177 1.00 84.31 86 LEU A CA 1
ATOM 694 C C . LEU A 1 86 ? -0.252 -0.886 -6.827 1.00 84.31 86 LEU A C 1
ATOM 696 O O . LEU A 1 86 ? -0.871 -1.316 -5.852 1.00 84.31 86 LEU A O 1
ATOM 700 N N . ILE A 1 87 ? 1.032 -0.527 -6.756 1.00 77.12 87 ILE A N 1
ATOM 701 C CA . ILE A 1 87 ? 1.798 -0.554 -5.506 1.00 77.12 87 ILE A CA 1
ATOM 702 C C . ILE A 1 87 ? 1.259 0.503 -4.551 1.00 77.12 87 ILE A C 1
ATOM 704 O O . ILE A 1 87 ? 0.839 0.163 -3.449 1.00 77.12 87 ILE A O 1
ATOM 708 N N . VAL A 1 88 ? 1.215 1.757 -4.993 1.00 75.31 88 VAL A N 1
ATOM 709 C CA . VAL A 1 88 ? 0.787 2.895 -4.175 1.00 75.31 88 VAL A CA 1
ATOM 710 C C . VAL A 1 88 ? -0.658 2.725 -3.710 1.00 75.31 88 VAL A C 1
ATOM 712 O O . VAL A 1 88 ? -0.946 2.824 -2.519 1.00 75.31 88 VAL A O 1
ATOM 715 N N . ALA A 1 89 ? -1.574 2.421 -4.632 1.00 76.81 89 ALA A N 1
ATOM 716 C CA . ALA A 1 89 ? -2.996 2.338 -4.324 1.00 76.81 89 ALA A CA 1
ATOM 717 C C . ALA A 1 89 ? -3.345 1.122 -3.459 1.00 76.81 89 ALA A C 1
ATOM 719 O O . ALA A 1 89 ? -4.264 1.211 -2.648 1.00 76.81 89 ALA A O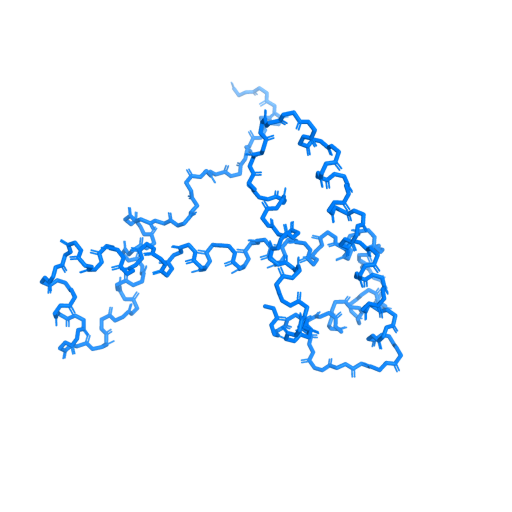 1
ATOM 720 N N . GLY A 1 90 ? -2.652 -0.008 -3.633 1.00 76.56 90 GLY A N 1
ATOM 721 C CA . GLY A 1 90 ? -2.980 -1.255 -2.942 1.00 76.56 90 GLY A CA 1
ATOM 722 C C . GLY A 1 90 ? -2.226 -1.473 -1.631 1.00 76.56 90 GLY A C 1
ATOM 723 O O . GLY A 1 90 ? -2.776 -2.067 -0.704 1.00 76.56 90 GLY A O 1
ATOM 724 N N . HIS A 1 91 ? -0.971 -1.031 -1.540 1.00 76.50 91 HIS A N 1
ATOM 725 C CA . HIS A 1 91 ? -0.121 -1.300 -0.380 1.00 76.50 91 HIS A CA 1
ATOM 726 C C . HIS A 1 91 ? -0.388 -0.319 0.759 1.00 76.50 91 HIS A C 1
ATOM 728 O O . HIS A 1 91 ? -0.789 -0.736 1.844 1.00 76.50 91 HIS A O 1
ATOM 734 N N . GLU A 1 92 ? -0.211 0.976 0.497 1.00 76.25 92 GLU A N 1
ATOM 735 C CA . GLU A 1 92 ? -0.248 2.009 1.536 1.00 76.25 92 GLU A CA 1
ATOM 736 C C . GLU A 1 92 ? -1.626 2.115 2.186 1.00 76.25 92 GLU A C 1
ATOM 738 O O . GLU A 1 92 ? -1.749 2.166 3.408 1.00 76.25 92 GLU A O 1
ATOM 743 N N . THR A 1 93 ? -2.684 2.055 1.378 1.00 83.94 93 THR A N 1
ATOM 744 C CA . THR A 1 93 ? -4.064 2.149 1.867 1.00 83.94 93 THR A CA 1
ATOM 745 C C . THR A 1 93 ? -4.427 0.968 2.765 1.00 83.94 93 THR A C 1
ATOM 747 O O . THR A 1 93 ? -4.985 1.159 3.843 1.00 83.94 93 THR A O 1
ATOM 750 N N . THR A 1 94 ? -4.068 -0.254 2.368 1.00 87.75 94 THR A N 1
ATOM 751 C CA . THR A 1 94 ? -4.386 -1.462 3.137 1.00 87.75 94 THR A CA 1
ATOM 752 C C . THR A 1 94 ? -3.587 -1.516 4.436 1.00 87.75 94 THR A C 1
ATOM 754 O O . THR A 1 94 ? -4.146 -1.833 5.485 1.00 87.75 94 THR A O 1
ATOM 757 N N . VAL A 1 95 ? -2.294 -1.174 4.392 1.00 86.81 95 VAL A N 1
ATOM 758 C CA . VAL A 1 95 ? -1.450 -1.095 5.595 1.00 86.81 95 VAL A CA 1
ATOM 759 C C . VAL A 1 95 ? -1.989 -0.031 6.553 1.00 86.81 95 VAL A C 1
ATOM 761 O O . VAL A 1 95 ? -2.151 -0.315 7.742 1.00 86.81 95 VAL A O 1
ATOM 764 N N . GLY A 1 96 ? -2.338 1.150 6.034 1.00 87.88 96 GLY A N 1
ATOM 765 C CA . GLY A 1 96 ? -2.960 2.224 6.805 1.00 87.88 96 GLY A CA 1
ATOM 766 C C . GLY A 1 96 ? -4.276 1.790 7.450 1.00 87.88 96 GLY A C 1
ATOM 767 O O . GLY A 1 96 ? -4.456 1.972 8.650 1.00 87.88 96 GLY A O 1
ATOM 768 N N . LEU A 1 97 ? -5.159 1.122 6.700 1.00 92.69 97 LEU A N 1
ATOM 769 C CA . LEU A 1 97 ? -6.444 0.648 7.216 1.00 92.69 97 LEU A CA 1
ATOM 770 C C . LEU A 1 97 ? -6.269 -0.380 8.336 1.00 92.69 97 LEU A C 1
ATOM 772 O O . LEU A 1 97 ? -7.002 -0.333 9.316 1.00 92.69 97 LEU A O 1
ATOM 776 N N . ILE A 1 98 ? -5.305 -1.297 8.219 1.00 94.25 98 ILE A N 1
ATOM 777 C CA . ILE A 1 98 ? -5.012 -2.277 9.276 1.00 94.25 98 ILE A CA 1
ATOM 778 C C . ILE A 1 98 ? -4.504 -1.567 10.537 1.00 94.25 98 ILE A C 1
ATOM 780 O O . ILE A 1 98 ? -4.930 -1.905 11.644 1.00 94.25 98 ILE A O 1
ATOM 784 N N . GLY A 1 99 ? -3.617 -0.580 10.378 1.00 94.06 99 GLY A N 1
ATOM 785 C CA . GLY A 1 99 ? -3.134 0.247 11.484 1.00 94.06 99 GLY A CA 1
ATOM 786 C C . GLY A 1 99 ? -4.273 0.991 12.183 1.00 94.06 99 GLY A C 1
ATOM 787 O O . GLY A 1 99 ? -4.414 0.892 13.404 1.00 94.06 99 GLY A O 1
ATOM 788 N N . ASN A 1 100 ? -5.130 1.652 11.402 1.00 94.44 100 ASN A N 1
ATOM 789 C CA . ASN A 1 100 ? -6.309 2.361 11.892 1.00 94.44 100 ASN A CA 1
ATOM 790 C C . ASN A 1 100 ? -7.272 1.400 12.592 1.00 94.44 100 ASN A C 1
ATOM 792 O O . ASN A 1 100 ? -7.635 1.638 13.735 1.00 94.44 100 ASN A O 1
ATOM 796 N N . ALA A 1 101 ? -7.590 0.255 11.982 1.00 95.56 101 ALA A N 1
ATOM 797 C CA . ALA A 1 101 ? -8.438 -0.778 12.571 1.00 95.56 101 ALA A CA 1
ATOM 798 C C . ALA A 1 101 ? -7.929 -1.237 13.944 1.00 95.56 101 ALA A C 1
ATOM 800 O O . ALA A 1 101 ? -8.702 -1.321 14.900 1.00 95.56 101 ALA A O 1
ATOM 801 N N . ALA A 1 102 ? -6.627 -1.517 14.061 1.00 96.12 102 ALA A N 1
ATOM 802 C CA . ALA A 1 102 ? -6.028 -1.928 15.325 1.00 96.12 102 ALA A CA 1
ATOM 803 C C . ALA A 1 102 ? -6.175 -0.835 16.393 1.00 96.12 102 ALA A C 1
ATOM 805 O O . ALA A 1 102 ? -6.585 -1.129 17.518 1.00 96.12 102 ALA A O 1
ATOM 806 N N . LEU A 1 103 ? -5.882 0.418 16.039 1.00 96.69 103 LEU A N 1
ATOM 807 C CA . LEU A 1 103 ? -6.015 1.555 16.945 1.00 96.69 103 LEU A CA 1
ATOM 808 C C . LEU A 1 103 ? -7.474 1.791 17.362 1.00 96.69 103 LEU A C 1
ATOM 810 O O . LEU A 1 103 ? -7.756 1.846 18.560 1.00 96.69 103 LEU A O 1
ATOM 814 N N . THR A 1 104 ? -8.399 1.858 16.403 1.00 96.44 104 THR A N 1
ATOM 815 C CA . THR A 1 104 ? -9.835 2.059 16.635 1.00 96.44 104 THR A CA 1
ATOM 816 C C . THR A 1 104 ? -10.391 0.979 17.557 1.00 96.44 104 THR A C 1
ATOM 818 O O . THR A 1 104 ? -11.035 1.283 18.557 1.00 96.44 104 THR A O 1
ATOM 821 N N . LEU A 1 105 ? -10.094 -0.298 17.304 1.00 96.69 105 LEU A N 1
ATOM 822 C CA . LEU A 1 105 ? -10.590 -1.379 18.155 1.00 96.69 105 LEU A CA 1
ATOM 823 C C . LEU A 1 105 ? -9.975 -1.356 19.566 1.00 96.69 105 LEU A C 1
ATOM 825 O O . LEU A 1 105 ? -10.642 -1.735 20.526 1.00 96.69 105 LEU A O 1
ATOM 829 N N . MET A 1 106 ? -8.727 -0.89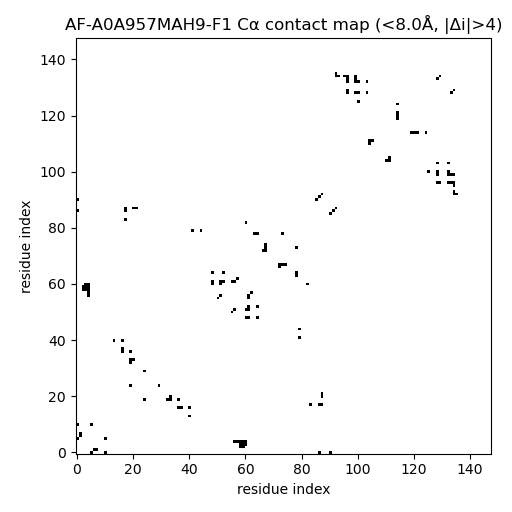8 19.731 1.00 97.50 106 MET A N 1
ATOM 830 C CA . MET A 1 106 ? -8.135 -0.694 21.063 1.00 97.50 106 MET A CA 1
ATOM 831 C C . MET A 1 106 ? -8.790 0.463 21.831 1.00 97.50 106 MET A C 1
ATOM 833 O O . MET A 1 106 ? -8.858 0.412 23.058 1.00 97.50 106 MET A O 1
ATOM 837 N N . GLN A 1 107 ? -9.283 1.483 21.127 1.00 97.75 107 GLN A N 1
ATOM 838 C CA . GLN A 1 107 ? -10.022 2.605 21.713 1.00 97.75 107 GLN A CA 1
ATOM 839 C C . GLN A 1 107 ? -11.490 2.259 22.024 1.00 97.75 107 GLN A C 1
ATOM 841 O O . GLN A 1 107 ? -12.082 2.892 22.896 1.00 97.75 107 GLN A O 1
ATOM 846 N N . HIS A 1 108 ? -12.045 1.231 21.371 1.00 97.44 108 HIS A N 1
ATOM 847 C CA . HIS A 1 108 ? -13.419 0.738 21.535 1.00 97.44 108 HIS A CA 1
ATOM 848 C C . HIS A 1 108 ? -13.449 -0.728 22.019 1.00 97.44 108 HIS A C 1
ATOM 850 O O . HIS A 1 108 ? -13.816 -1.638 21.262 1.00 97.44 108 HIS A O 1
ATOM 856 N N . PRO A 1 109 ? -13.050 -1.003 23.277 1.00 97.44 109 PRO A N 1
ATOM 857 C CA . PRO A 1 109 ? -12.880 -2.364 23.788 1.00 97.44 109 PRO A CA 1
ATOM 858 C C . PRO A 1 109 ? -14.167 -3.201 23.759 1.00 97.44 109 PRO A C 1
ATOM 860 O O . PRO A 1 109 ? -14.098 -4.419 23.596 1.00 97.44 109 PRO A O 1
ATOM 863 N N . GLU A 1 110 ? -15.341 -2.578 23.873 1.00 98.06 110 GLU A N 1
ATOM 864 C CA . GLU A 1 110 ? -16.636 -3.244 23.729 1.00 98.06 110 GLU A CA 1
ATOM 865 C C . GLU A 1 110 ? -16.864 -3.792 22.313 1.00 98.06 110 GLU A C 1
ATOM 867 O O . GLU A 1 110 ? -17.317 -4.929 22.165 1.00 98.06 110 GLU A O 1
ATOM 872 N N . GLN A 1 111 ? -16.474 -3.041 21.277 1.00 97.31 111 GLN A N 1
ATOM 873 C CA . GLN A 1 111 ? -16.574 -3.473 19.878 1.00 97.31 111 GLN A CA 1
ATOM 874 C C . GLN A 1 111 ? -15.535 -4.551 19.563 1.00 97.31 111 GLN A C 1
ATOM 876 O O . GLN A 1 111 ? -15.844 -5.558 18.924 1.00 97.31 111 GLN A O 1
ATOM 881 N N . MET A 1 112 ? -14.316 -4.398 20.092 1.00 97.56 112 MET A N 1
ATOM 882 C CA . MET A 1 112 ? -13.285 -5.436 20.027 1.00 97.56 112 MET A CA 1
ATOM 883 C C . MET A 1 112 ? -13.770 -6.744 20.670 1.00 97.56 112 MET A C 1
ATOM 885 O O . MET A 1 112 ? -13.545 -7.825 20.124 1.00 97.56 112 MET A O 1
ATOM 889 N N . GLN A 1 113 ? -14.447 -6.674 21.820 1.00 98.12 113 GLN A N 1
ATOM 890 C CA . GLN A 1 113 ? -14.988 -7.863 22.476 1.00 98.12 113 GLN A CA 1
ATOM 891 C C . GLN A 1 113 ? -16.147 -8.480 21.687 1.00 98.12 113 GLN A C 1
ATOM 893 O O . GLN A 1 113 ? -16.209 -9.705 21.581 1.00 98.12 113 GLN A O 1
ATOM 898 N N . ALA A 1 114 ? -17.031 -7.665 21.106 1.00 97.38 114 ALA A N 1
ATOM 899 C CA . ALA A 1 114 ? -18.103 -8.147 20.239 1.00 97.38 114 ALA A CA 1
ATOM 900 C C . ALA A 1 114 ? -17.547 -8.930 19.036 1.00 97.38 114 ALA A C 1
ATOM 902 O O . ALA A 1 114 ? -17.965 -10.062 18.810 1.00 97.38 114 ALA A O 1
ATOM 903 N N . LEU A 1 115 ? -16.533 -8.394 18.348 1.00 97.25 115 LEU A N 1
ATOM 904 C CA . LEU A 1 115 ? -15.852 -9.072 17.235 1.00 97.25 115 LEU A CA 1
ATOM 905 C C . LEU A 1 115 ? -15.143 -10.367 17.648 1.00 97.25 115 LEU A C 1
ATOM 907 O O . LEU A 1 115 ? -15.130 -11.332 16.889 1.00 97.25 115 LEU A O 1
ATOM 911 N N . ARG A 1 116 ? -14.552 -10.413 18.849 1.00 97.12 116 ARG A N 1
ATOM 912 C CA . ARG A 1 116 ? -13.938 -11.643 19.384 1.00 97.12 116 ARG A CA 1
ATOM 913 C C . ARG A 1 116 ? -14.971 -12.720 19.699 1.00 97.12 116 ARG A C 1
ATOM 915 O O . ARG A 1 116 ? -14.674 -13.900 19.542 1.00 97.12 116 ARG A O 1
ATOM 922 N N . ASN A 1 117 ? -16.146 -12.315 20.174 1.00 98.38 117 ASN A N 1
ATOM 923 C CA . ASN A 1 117 ? -17.236 -13.230 20.495 1.00 98.38 117 ASN A CA 1
ATOM 924 C C . ASN A 1 117 ? -17.952 -13.730 19.234 1.00 98.38 117 ASN A C 1
ATOM 926 O O . ASN A 1 117 ? -18.419 -14.866 19.224 1.00 98.38 117 ASN A O 1
ATOM 930 N N . ASP A 1 118 ? -18.025 -12.899 18.191 1.00 98.06 118 ASP A N 1
ATOM 931 C CA . ASP A 1 118 ? -18.660 -13.232 16.919 1.00 98.06 118 ASP A CA 1
ATOM 932 C C . ASP A 1 118 ? -17.834 -12.745 15.707 1.00 98.06 118 ASP A C 1
ATOM 934 O O . ASP A 1 118 ? -18.012 -11.620 15.224 1.00 98.06 118 ASP A O 1
ATOM 938 N N . PRO A 1 119 ? -16.951 -13.605 15.161 1.00 97.12 119 PRO A N 1
ATOM 939 C CA . PRO A 1 119 ? -16.187 -13.304 13.952 1.00 97.12 119 PRO A CA 1
ATOM 940 C C . PRO A 1 119 ? -17.045 -13.076 12.697 1.00 97.12 119 PRO A C 1
ATOM 942 O O . PRO A 1 119 ? -16.544 -12.535 11.712 1.00 97.12 119 PRO A O 1
ATOM 945 N N . ALA A 1 120 ? -18.334 -13.444 12.694 1.00 97.94 120 ALA A N 1
ATOM 946 C CA . ALA A 1 120 ? -19.212 -13.151 11.560 1.00 97.94 120 ALA A CA 1
ATOM 947 C C . ALA A 1 120 ? -19.456 -11.639 11.385 1.00 97.94 120 ALA A C 1
ATOM 949 O O . ALA A 1 120 ? -19.867 -11.206 10.309 1.00 97.94 120 ALA A O 1
ATOM 950 N N . LEU A 1 121 ? -19.149 -10.826 12.404 1.00 97.50 121 LEU A N 1
ATOM 951 C CA . LEU A 1 121 ? -19.225 -9.366 12.348 1.00 97.50 121 LEU A CA 1
ATOM 952 C C . LEU A 1 121 ? -18.064 -8.719 11.577 1.00 97.50 121 LEU A C 1
ATOM 954 O O . LEU A 1 121 ? -18.137 -7.528 11.278 1.00 97.50 121 LEU A O 1
ATOM 958 N N . THR A 1 122 ? -17.003 -9.461 11.230 1.00 96.25 122 THR A N 1
ATOM 959 C CA . THR A 1 122 ? -15.812 -8.893 10.573 1.00 96.25 122 THR A CA 1
ATOM 960 C C . THR A 1 122 ? -16.124 -8.088 9.304 1.00 96.25 122 THR A C 1
ATOM 962 O O . THR A 1 122 ? -15.611 -6.975 9.213 1.00 96.25 122 THR A O 1
ATOM 965 N N . PRO A 1 123 ? -16.969 -8.544 8.353 1.00 97.31 123 PRO A N 1
ATOM 966 C CA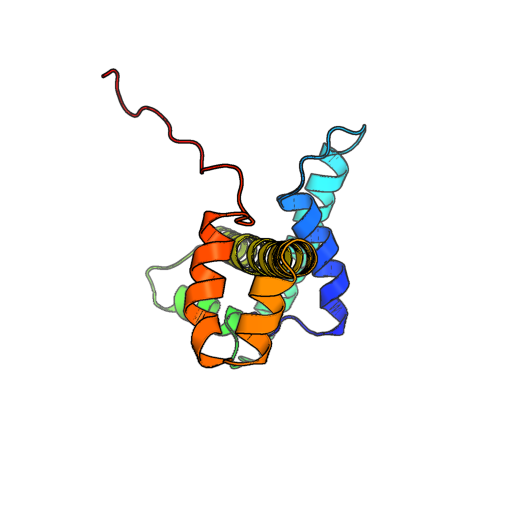 . PRO A 1 123 ? -17.281 -7.749 7.164 1.00 97.31 123 PRO A CA 1
ATOM 967 C C . PRO A 1 123 ? -17.907 -6.391 7.507 1.00 97.31 123 PRO A C 1
ATOM 969 O O . PRO A 1 123 ? -17.501 -5.374 6.959 1.00 97.31 123 PRO A O 1
ATOM 972 N N . LEU A 1 124 ? -18.839 -6.357 8.466 1.00 97.00 124 LEU A N 1
ATOM 973 C CA . LEU A 1 124 ? -19.473 -5.113 8.913 1.00 97.00 124 LEU A CA 1
ATOM 974 C C . LEU A 1 124 ? -18.482 -4.190 9.625 1.00 97.00 124 LEU A C 1
ATOM 976 O O . LEU A 1 124 ? -18.508 -2.982 9.414 1.00 97.00 124 LEU A O 1
ATOM 980 N N . ALA A 1 125 ? -17.594 -4.752 10.445 1.00 96.06 125 ALA A N 1
ATOM 981 C CA . ALA A 1 125 ? -16.567 -3.971 11.118 1.00 96.06 125 ALA A CA 1
ATOM 982 C C . ALA A 1 125 ? -15.579 -3.342 10.130 1.00 96.06 125 ALA A C 1
ATOM 984 O O . ALA A 1 125 ? -15.193 -2.196 10.324 1.00 96.06 125 ALA A O 1
ATOM 985 N N . VAL A 1 126 ? -15.195 -4.052 9.064 1.00 95.81 126 VAL A N 1
ATOM 986 C CA . VAL A 1 126 ? -14.326 -3.493 8.016 1.00 95.81 126 VAL A CA 1
ATOM 987 C C . VAL A 1 126 ? -14.987 -2.289 7.345 1.00 95.81 126 VAL A C 1
ATOM 989 O O . VAL A 1 126 ? -14.350 -1.243 7.243 1.00 95.81 126 VAL A O 1
ATOM 992 N N . GLU A 1 127 ? -16.258 -2.400 6.952 1.00 96.94 127 GLU A N 1
ATOM 993 C CA . GLU A 1 127 ? -17.008 -1.280 6.360 1.00 96.94 127 GLU A CA 1
ATOM 994 C C . GLU A 1 127 ? -17.130 -0.091 7.321 1.00 96.94 127 GLU A C 1
ATOM 996 O O . GLU A 1 127 ? -16.951 1.064 6.931 1.00 96.94 127 GLU A O 1
ATOM 1001 N N . GLU A 1 128 ? -17.381 -0.360 8.602 1.00 96.75 128 GLU A N 1
ATOM 1002 C CA . GLU A 1 128 ? -17.504 0.698 9.601 1.00 96.75 128 GLU A CA 1
ATOM 1003 C C . GLU A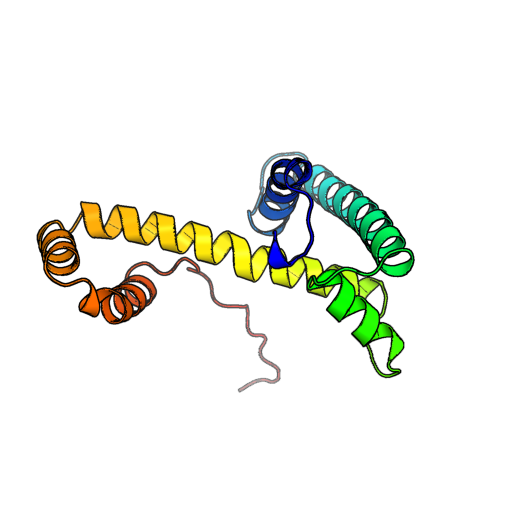 1 128 ? -16.163 1.384 9.886 1.00 96.75 128 GLU A C 1
ATOM 1005 O O . GLU A 1 128 ? -16.122 2.604 10.032 1.00 96.75 128 GLU A O 1
ATOM 1010 N N . ILE A 1 129 ? -15.052 0.644 9.895 1.00 95.81 129 ILE A N 1
ATOM 1011 C CA . ILE A 1 129 ? -13.710 1.224 10.040 1.00 95.81 129 ILE A CA 1
ATOM 1012 C C . ILE A 1 129 ? -13.349 2.043 8.798 1.00 95.81 129 ILE A C 1
ATOM 1014 O O . ILE A 1 129 ? -12.838 3.148 8.943 1.00 95.81 129 ILE A O 1
ATOM 1018 N N . LEU A 1 130 ? -13.665 1.564 7.589 1.00 94.25 130 LEU A N 1
ATOM 1019 C CA . LEU A 1 130 ? -13.487 2.332 6.351 1.00 94.25 130 LEU A CA 1
ATOM 1020 C C . LEU A 1 130 ? -14.244 3.668 6.392 1.00 94.25 130 LEU A C 1
ATOM 1022 O O . LEU A 1 130 ? -13.728 4.681 5.918 1.00 94.25 130 LEU A O 1
ATOM 1026 N N . ARG A 1 131 ? -15.454 3.677 6.967 1.00 94.50 131 ARG A N 1
ATOM 1027 C CA . ARG A 1 131 ? -16.273 4.883 7.150 1.00 94.50 131 ARG A CA 1
ATOM 1028 C C . ARG A 1 131 ? -15.742 5.796 8.260 1.00 94.50 131 ARG A C 1
ATOM 1030 O O . ARG A 1 131 ? -15.842 7.015 8.130 1.00 94.50 131 ARG A O 1
ATOM 1037 N N . TYR A 1 132 ? -15.280 5.221 9.367 1.00 93.69 132 TYR A N 1
ATOM 1038 C CA . TYR A 1 132 ? -14.911 5.946 10.583 1.00 93.69 132 TYR A CA 1
ATOM 1039 C C . TYR A 1 132 ? -13.483 6.505 10.525 1.00 93.69 132 TYR A C 1
ATOM 1041 O O . TYR A 1 132 ? -13.294 7.688 10.781 1.00 93.69 132 TYR A O 1
ATOM 1049 N N . GLU A 1 133 ? -12.509 5.675 10.144 1.00 91.06 133 GLU A N 1
ATOM 1050 C CA . GLU A 1 133 ? -11.064 5.964 10.123 1.00 91.06 133 GLU A CA 1
ATOM 1051 C C . GLU A 1 133 ? -10.426 5.363 8.855 1.00 91.06 133 GLU A C 1
ATOM 1053 O O . GLU A 1 133 ? -9.514 4.528 8.895 1.00 91.06 133 GLU A O 1
ATOM 1058 N N . GLY A 1 134 ? -10.951 5.752 7.690 1.00 89.00 134 GLY A N 1
ATOM 1059 C CA . GLY A 1 134 ? -10.431 5.314 6.397 1.00 89.00 134 GLY A CA 1
ATOM 1060 C C . GLY A 1 134 ? -8.987 5.791 6.149 1.00 89.00 134 GLY A C 1
ATOM 1061 O O . GLY A 1 134 ? -8.614 6.883 6.568 1.00 89.00 134 GLY A O 1
ATOM 1062 N N . PRO A 1 135 ? -8.159 5.021 5.420 1.00 85.81 135 PRO A N 1
ATOM 1063 C CA . PRO A 1 135 ? -6.732 5.319 5.236 1.00 85.81 135 PRO A CA 1
ATOM 1064 C C . PRO A 1 135 ? -6.444 6.466 4.253 1.00 85.81 1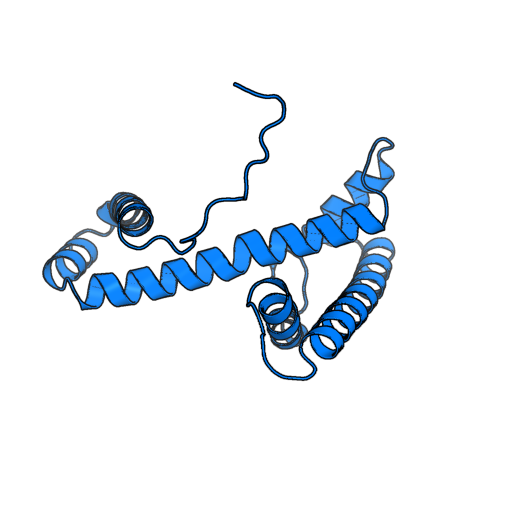35 PRO A C 1
ATOM 1066 O O . PRO A 1 135 ? -5.294 6.863 4.086 1.00 85.81 135 PRO A O 1
ATOM 1069 N N . VAL A 1 136 ? -7.462 6.965 3.546 1.00 82.38 136 VAL A N 1
ATOM 1070 C CA . VAL A 1 136 ? -7.324 8.003 2.518 1.00 82.38 136 VAL A CA 1
ATOM 1071 C C . VAL A 1 136 ? -8.139 9.224 2.928 1.00 82.38 136 VAL A C 1
ATOM 1073 O O . VAL A 1 136 ? -9.343 9.292 2.701 1.00 82.38 136 VAL A O 1
ATOM 1076 N N . GLU A 1 137 ? -7.464 10.214 3.505 1.00 73.06 137 GLU A N 1
ATOM 1077 C CA . GLU A 1 137 ? -8.097 11.453 3.983 1.00 73.06 137 GLU A CA 1
ATOM 1078 C C . GLU A 1 137 ? -8.338 12.486 2.869 1.00 73.06 137 GLU A C 1
ATOM 1080 O O . GLU A 1 137 ? -9.084 13.450 3.041 1.00 73.06 137 GLU A O 1
ATOM 1085 N N . ARG A 1 138 ? -7.686 12.319 1.710 1.00 69.88 138 ARG A N 1
ATOM 1086 C CA . ARG A 1 138 ? -7.765 13.255 0.582 1.00 69.88 138 ARG A CA 1
ATOM 1087 C C . ARG A 1 138 ? -8.389 12.586 -0.629 1.00 69.88 138 ARG A C 1
ATOM 1089 O O . ARG A 1 138 ? -7.928 11.546 -1.086 1.00 69.88 138 ARG A O 1
ATOM 1096 N N . THR A 1 139 ? -9.402 13.231 -1.196 1.00 68.12 139 THR A N 1
ATOM 1097 C CA . THR A 1 139 ? -9.930 12.831 -2.502 1.00 68.12 139 THR A CA 1
ATOM 1098 C C . THR A 1 139 ? -8.977 13.239 -3.626 1.00 68.12 139 THR A C 1
ATOM 1100 O O . THR A 1 139 ? -8.146 14.136 -3.474 1.00 68.12 139 THR A O 1
ATOM 1103 N N . ILE A 1 140 ? -9.119 12.597 -4.781 1.00 76.44 140 ILE A N 1
ATOM 1104 C CA . ILE A 1 140 ? -8.378 12.953 -5.991 1.00 76.44 140 ILE A CA 1
ATOM 1105 C C . ILE A 1 140 ? -8.862 14.332 -6.460 1.00 76.44 140 ILE A C 1
ATOM 1107 O O . ILE A 1 140 ? -10.065 14.527 -6.661 1.00 76.44 140 ILE A O 1
ATOM 1111 N N . THR A 1 141 ? -7.934 15.265 -6.689 1.00 82.38 141 THR A N 1
ATOM 1112 C CA . THR A 1 141 ? -8.235 16.603 -7.219 1.00 82.38 141 THR A CA 1
ATOM 1113 C C . THR A 1 141 ? -9.113 16.506 -8.465 1.00 82.38 141 THR A C 1
ATOM 1115 O O . THR A 1 141 ? -8.799 15.796 -9.421 1.00 82.38 141 THR A O 1
ATOM 1118 N N . ARG A 1 142 ? -10.242 17.215 -8.457 1.00 85.25 142 ARG A N 1
ATOM 1119 C CA . ARG A 1 142 ? -11.118 17.363 -9.622 1.00 85.25 142 ARG A CA 1
ATOM 1120 C C . ARG A 1 142 ? -10.876 18.736 -10.237 1.00 85.25 142 ARG A C 1
ATOM 1122 O O . ARG A 1 142 ? -10.858 19.731 -9.520 1.00 85.25 142 ARG A O 1
ATOM 1129 N N . TYR A 1 143 ? -10.711 18.778 -11.556 1.00 89.12 143 TYR A N 1
ATOM 1130 C CA . TYR A 1 143 ? -10.564 20.020 -12.310 1.00 89.12 143 TYR A CA 1
ATOM 1131 C C . TYR A 1 143 ? -11.891 20.381 -12.974 1.00 89.12 143 TYR A C 1
ATOM 1133 O O . TYR A 1 143 ? -12.550 19.529 -13.573 1.00 89.12 143 TYR A O 1
ATOM 1141 N N . VAL A 1 144 ? -12.289 21.647 -12.856 1.00 92.38 144 VAL A N 1
ATOM 1142 C CA . VAL A 1 144 ? -13.484 22.179 -13.516 1.00 92.38 144 VAL A CA 1
ATOM 1143 C C . VAL A 1 144 ? -13.222 22.211 -15.022 1.00 92.38 144 VAL A C 1
ATOM 1145 O O . VAL A 1 144 ? -12.352 22.939 -15.487 1.00 92.38 144 VAL A O 1
ATOM 1148 N N . ALA A 1 145 ? -13.958 21.402 -15.786 1.00 92.38 145 ALA A N 1
ATOM 1149 C CA . ALA A 1 145 ? -13.755 21.287 -17.234 1.00 92.38 145 ALA A CA 1
ATOM 1150 C C . ALA A 1 145 ? -14.310 22.488 -18.025 1.00 92.38 145 ALA A C 1
ATOM 1152 O O . ALA A 1 145 ? -13.914 22.716 -19.164 1.00 92.38 145 ALA A O 1
ATOM 1153 N N . ARG A 1 146 ? -15.258 23.225 -17.438 1.00 90.88 146 ARG A N 1
ATOM 1154 C CA . ARG A 1 146 ? -15.898 24.428 -17.988 1.00 90.88 146 ARG A CA 1
ATOM 1155 C C . ARG A 1 146 ? -16.585 25.195 -16.861 1.00 90.88 146 ARG A C 1
ATOM 1157 O O . ARG A 1 146 ? -17.020 24.559 -15.903 1.00 90.88 146 ARG A O 1
ATOM 1164 N N . GLU A 1 147 ? -16.700 26.513 -16.989 1.00 88.00 147 GLU A N 1
ATOM 1165 C CA . GLU A 1 147 ? -17.441 27.340 -16.028 1.00 88.00 147 GLU A CA 1
ATOM 1166 C C . GLU A 1 147 ? -18.879 26.818 -15.858 1.00 88.00 147 GLU A C 1
ATOM 1168 O O . GLU A 1 147 ? -19.538 26.453 -16.838 1.00 88.00 147 GLU A O 1
ATOM 1173 N N . THR A 1 148 ? -19.317 26.718 -14.601 1.00 73.69 148 THR A N 1
ATOM 1174 C CA . THR A 1 148 ? -20.661 26.283 -14.185 1.00 73.69 148 THR A CA 1
ATOM 1175 C C . THR A 1 148 ? -21.505 27.460 -13.754 1.00 73.69 148 THR A C 1
ATOM 1177 O O . THR A 1 148 ? -20.952 28.286 -12.991 1.00 73.69 148 THR A O 1
#

Mean predicted aligned error: 6.51 Å

Solvent-accessible surface area (backbone atoms only — not comparable to full-atom values): 8659 Å² total; per-residue (Å²): 97,66,66,52,60,52,56,80,86,49,49,66,60,50,47,56,42,48,48,56,76,74,51,90,65,89,55,92,64,36,68,60,53,39,54,48,38,54,48,56,50,51,54,49,48,52,52,51,50,54,48,30,74,77,54,69,56,102,27,50,51,35,56,52,52,60,46,32,75,71,77,84,46,60,54,76,70,49,47,54,51,48,53,51,46,53,48,52,65,54,48,56,39,51,54,38,32,53,53,38,47,54,53,53,35,68,75,36,56,69,60,41,48,49,42,72,77,37,64,84,46,49,69,60,50,52,56,50,36,52,71,74,52,44,56,70,91,68,79,81,89,81,78,83,91,63,95,129

Foldseek 3Di:
DVLQVDDPVCVVLVVVLLCLVPPDDPDPCSVVSNVVSLVVLLVVVVVVLVVCVVPPDNHPLVVQNVVCPPPPDDDSVRSSVVSSCCCNVPPQQVVQLVVQLVVVCVVVVVVVVVCVVPVVCVVVSSVVSCVVPGSDPDDDDDDDPDDD

Nearest PDB structures (foldseek):
  6gk6-assembly1_A  TM=9.496E-01  e=5.184E-07  Sorangium cellulosum So ce56
  5vws-assembly1_A  TM=8.726E-01  e=1.719E-07  Thermobispora bispora DSM 43833
  7smz-assembly2_B  TM=8.885E-01  e=1.647E-06  Mycobacterium marinum ATCC BAA-535
  2wio-assembly1_A  TM=8.321E-01  e=1.929E-06  Saccharopolyspora erythraea
  5l92-assembly2_B  TM=8.702E-01  e=4.472E-06  Priestia megaterium DSM 319

Secondary structure (DSSP, 8-state):
-TTTT--GGGHHHHHHHHHHHHS---STTHHHHHHHHHHHHHHHHHHHHHHHHHS--SSHHHHHHHHHHTTT---HHHHHHHHHHHHIIIIIHHHHHHHHHHHHHHH-HHHHHHHHH-GGGHHHHHHHHHHHS-S--SPPPPP-SS--

pLDDT: mean 86.92, std 8.6, range [57.62, 98.38]